Protein AF-A0A0F9DUK8-F1 (afdb_monomer)

Organism: NCBI:txid412755

Mean predicted aligned error: 11.49 Å

Solvent-accessible surface area (backbone atoms only — not comparable to full-atom values): 6326 Å² total; per-residue (Å²): 57,40,15,34,32,74,49,80,81,41,42,80,87,52,51,56,46,82,70,63,96,79,65,86,68,93,82,86,84,86,86,75,95,70,60,65,75,40,59,35,22,39,22,45,37,51,73,59,97,92,47,76,50,72,58,67,83,45,74,51,50,32,79,60,67,91,67,79,74,72,70,61,69,75,46,75,56,90,94,33,45,34,36,32,43,96,87,67,51,81,45,69,56,88,76,82,92,127

Structure (mmCIF, N/CA/C/O backbone):
data_AF-A0A0F9DUK8-F1
#
_entry.id   AF-A0A0F9DUK8-F1
#
loop_
_atom_site.group_PDB
_atom_site.id
_atom_site.type_symbol
_atom_site.label_atom_id
_atom_site.label_alt_id
_atom_site.label_comp_id
_atom_site.label_asym_id
_atom_site.label_entity_id
_atom_site.label_seq_id
_atom_site.pdbx_PDB_ins_code
_atom_site.Cartn_x
_atom_site.Cartn_y
_atom_site.Cartn_z
_atom_site.occupancy
_atom_site.B_iso_or_equiv
_atom_site.auth_seq_id
_atom_site.auth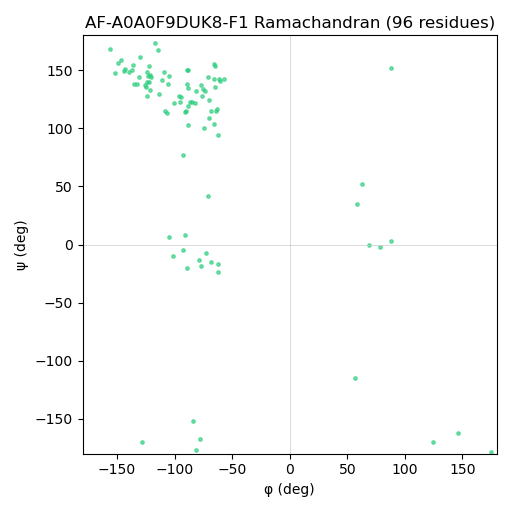_comp_id
_atom_site.auth_asym_id
_atom_site.auth_atom_id
_atom_site.pdbx_PDB_model_num
ATOM 1 N N . GLY A 1 1 ? 10.490 -0.827 -7.020 1.00 89.94 1 GLY A N 1
ATOM 2 C CA . GLY A 1 1 ? 9.399 0.131 -6.783 1.00 89.94 1 GLY A CA 1
ATOM 3 C C . GLY A 1 1 ? 8.195 -0.566 -6.190 1.00 89.94 1 GLY A C 1
ATOM 4 O O . GLY A 1 1 ? 8.326 -1.658 -5.639 1.00 89.94 1 GLY A O 1
ATOM 5 N N . HIS A 1 2 ? 7.019 0.037 -6.321 1.00 93.62 2 HIS A N 1
ATOM 6 C CA . HIS A 1 2 ? 5.751 -0.581 -5.930 1.00 93.62 2 HIS A CA 1
ATOM 7 C C . HIS A 1 2 ? 4.645 -0.269 -6.947 1.00 93.62 2 HIS A C 1
ATOM 9 O O . HIS A 1 2 ? 4.667 0.779 -7.592 1.00 93.62 2 HIS A O 1
ATOM 15 N N . ALA A 1 3 ? 3.710 -1.203 -7.110 1.00 96.06 3 ALA A N 1
ATOM 16 C CA . ALA A 1 3 ? 2.555 -1.104 -7.999 1.00 96.06 3 ALA A CA 1
ATOM 17 C C . ALA A 1 3 ? 1.262 -1.303 -7.204 1.00 96.06 3 ALA A C 1
ATOM 19 O O . ALA A 1 3 ? 1.249 -2.095 -6.257 1.00 96.06 3 ALA A O 1
ATOM 20 N N . TRP A 1 4 ? 0.189 -0.603 -7.574 1.00 97.12 4 TRP A N 1
ATOM 21 C CA . TRP A 1 4 ? -1.102 -0.679 -6.896 1.00 97.12 4 TRP A CA 1
ATOM 22 C C . TRP A 1 4 ? -2.306 -0.578 -7.842 1.00 97.12 4 TRP A C 1
ATOM 24 O O . TRP A 1 4 ? -2.278 0.090 -8.876 1.00 97.12 4 TRP A O 1
ATOM 34 N N . ASN A 1 5 ? -3.397 -1.244 -7.460 1.00 96.94 5 ASN A N 1
ATOM 35 C CA . ASN A 1 5 ? -4.668 -1.261 -8.188 1.00 96.94 5 ASN A CA 1
ATOM 36 C C . ASN A 1 5 ? -5.825 -1.587 -7.218 1.00 96.94 5 ASN A C 1
ATOM 38 O O . ASN A 1 5 ? -5.595 -1.987 -6.080 1.00 96.94 5 ASN A O 1
ATOM 42 N N . THR A 1 6 ? -7.076 -1.411 -7.634 1.00 96.62 6 THR A N 1
ATOM 43 C CA . THR A 1 6 ? -8.259 -1.919 -6.919 1.00 96.62 6 THR A CA 1
ATOM 44 C C . THR A 1 6 ? -8.462 -3.423 -7.137 1.00 96.62 6 THR A C 1
ATOM 46 O O . THR A 1 6 ? -9.124 -4.074 -6.331 1.00 96.62 6 THR A O 1
ATOM 49 N N . ALA A 1 7 ? -7.851 -3.997 -8.179 1.00 97.06 7 ALA A N 1
ATOM 50 C CA . ALA A 1 7 ? -7.775 -5.439 -8.401 1.00 97.06 7 ALA A CA 1
ATOM 51 C C . ALA A 1 7 ? -6.540 -6.066 -7.727 1.00 97.06 7 ALA A C 1
ATOM 53 O O . ALA A 1 7 ? -5.492 -5.431 -7.599 1.00 97.06 7 ALA A O 1
ATOM 54 N N . ILE A 1 8 ? -6.657 -7.336 -7.323 1.00 96.12 8 ILE A N 1
ATOM 55 C CA . ILE A 1 8 ? -5.530 -8.123 -6.802 1.00 96.12 8 ILE A CA 1
ATOM 56 C C . ILE A 1 8 ? -4.473 -8.350 -7.893 1.00 96.12 8 ILE A C 1
ATOM 58 O O . ILE A 1 8 ? -4.800 -8.414 -9.075 1.00 96.12 8 ILE A O 1
ATOM 62 N N . ASN A 1 9 ? -3.217 -8.551 -7.489 1.00 95.75 9 ASN A N 1
ATOM 63 C CA . ASN A 1 9 ? -2.068 -8.733 -8.378 1.00 95.75 9 ASN A CA 1
ATOM 64 C C . ASN A 1 9 ? -1.752 -7.521 -9.275 1.00 95.75 9 ASN A C 1
ATOM 66 O O . ASN A 1 9 ? -1.569 -7.718 -10.476 1.00 95.75 9 ASN A O 1
ATOM 70 N N . PRO A 1 10 ? -1.612 -6.298 -8.724 1.00 96.81 10 PRO A N 1
ATOM 71 C CA . PRO A 1 10 ? -1.189 -5.150 -9.520 1.00 96.81 10 PRO A CA 1
ATOM 72 C C . PRO A 1 10 ? 0.159 -5.404 -10.208 1.00 96.81 10 PRO A C 1
ATOM 74 O O . PRO A 1 10 ? 1.062 -6.025 -9.629 1.00 96.81 10 PRO A O 1
ATOM 77 N N . LEU A 1 11 ? 0.281 -4.908 -11.437 1.00 96.56 11 LEU A N 1
ATOM 78 C CA . LEU A 1 11 ? 1.465 -4.995 -12.288 1.00 96.56 11 LEU A CA 1
ATOM 79 C C . LEU A 1 11 ? 2.067 -3.606 -12.525 1.00 96.56 11 LEU A C 1
ATOM 81 O O . LEU A 1 11 ? 1.436 -2.581 -12.284 1.00 96.56 11 LEU A O 1
ATOM 85 N N . THR A 1 12 ? 3.286 -3.548 -13.057 1.00 94.81 12 THR A N 1
ATOM 86 C CA . THR A 1 12 ? 3.930 -2.276 -13.433 1.00 94.81 12 THR A CA 1
ATOM 87 C C . THR A 1 12 ? 3.181 -1.506 -14.527 1.00 94.81 12 THR A C 1
ATOM 89 O O . THR A 1 12 ? 3.429 -0.316 -14.689 1.00 94.81 12 THR A O 1
ATOM 92 N N . SER A 1 13 ? 2.272 -2.157 -15.264 1.00 95.12 13 SER A N 1
ATOM 93 C CA . SER A 1 13 ? 1.377 -1.529 -16.248 1.00 95.12 13 SER A CA 1
ATOM 94 C C . SER A 1 13 ? 0.164 -0.820 -15.635 1.00 95.12 13 SER A C 1
ATOM 96 O O . SER A 1 13 ? -0.527 -0.098 -16.349 1.00 95.12 13 SER A O 1
ATOM 98 N N . ASP A 1 14 ? -0.120 -1.051 -14.350 1.00 94.69 14 ASP A N 1
ATOM 99 C CA . ASP A 1 14 ? -1.138 -0.319 -13.597 1.00 94.69 14 ASP A CA 1
ATOM 100 C C . ASP A 1 14 ? -0.544 0.992 -13.048 1.00 94.69 14 ASP A C 1
ATOM 102 O O . ASP A 1 14 ? 0.416 1.550 -13.586 1.00 94.69 14 ASP A O 1
ATOM 106 N N . ASN A 1 15 ? -1.076 1.487 -11.928 1.00 95.44 15 ASN A N 1
ATOM 107 C CA . ASN A 1 15 ? -0.413 2.553 -11.198 1.00 95.44 15 ASN A CA 1
ATOM 108 C C . ASN A 1 15 ? 0.852 1.998 -10.544 1.00 95.44 15 ASN A C 1
ATOM 110 O O . ASN A 1 15 ? 0.801 1.030 -9.782 1.00 95.44 15 ASN A O 1
ATOM 114 N N . SER A 1 16 ? 1.996 2.612 -10.827 1.00 94.56 16 SER A N 1
ATOM 115 C CA . SER A 1 16 ? 3.259 2.202 -10.235 1.00 94.56 16 SER A CA 1
ATOM 116 C C . SER A 1 16 ? 4.220 3.370 -10.072 1.00 94.56 16 SER A C 1
ATOM 118 O O . SER A 1 16 ? 4.130 4.390 -10.754 1.00 94.56 16 SER A O 1
ATOM 120 N N . VAL A 1 17 ? 5.147 3.211 -9.133 1.00 93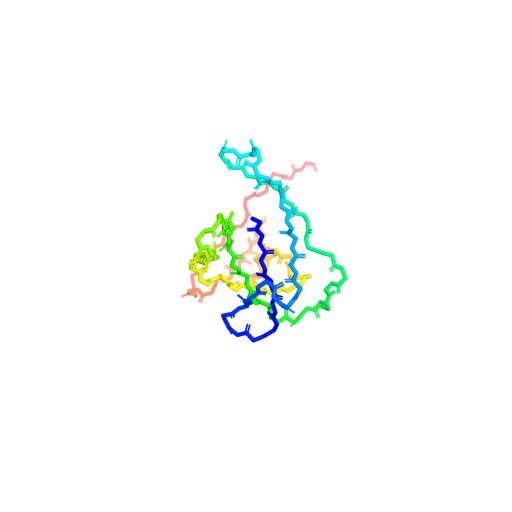.31 17 VAL A N 1
ATOM 121 C CA . VAL A 1 17 ? 6.280 4.112 -8.937 1.00 93.31 17 VAL A CA 1
ATOM 122 C C . VAL A 1 17 ? 7.545 3.283 -9.008 1.00 93.31 17 VAL A C 1
ATOM 124 O O . VAL A 1 17 ? 7.686 2.273 -8.305 1.00 93.31 17 VAL A O 1
ATOM 127 N N . ASP A 1 18 ? 8.467 3.716 -9.860 1.00 89.81 18 ASP A N 1
ATOM 128 C CA . ASP A 1 18 ? 9.848 3.275 -9.775 1.00 89.81 18 ASP A CA 1
ATOM 129 C C . ASP A 1 18 ? 10.566 4.114 -8.714 1.00 89.81 18 ASP A C 1
ATOM 131 O O . ASP A 1 18 ? 10.604 5.341 -8.776 1.00 89.81 18 ASP A O 1
ATOM 135 N N . ASN A 1 19 ? 11.105 3.430 -7.709 1.00 84.06 19 ASN A N 1
ATOM 136 C CA . ASN A 1 19 ? 11.870 4.047 -6.630 1.00 84.06 19 ASN A CA 1
ATOM 137 C C . ASN A 1 19 ? 13.377 4.097 -6.954 1.00 84.06 19 ASN A C 1
ATOM 139 O O . ASN A 1 19 ? 14.171 4.473 -6.096 1.00 84.06 19 ASN A O 1
ATOM 143 N N . GLY A 1 20 ? 13.758 3.747 -8.189 1.00 77.94 20 GLY A N 1
ATOM 144 C CA . GLY A 1 20 ? 15.117 3.791 -8.710 1.00 77.94 20 GLY A CA 1
ATOM 145 C C . GLY A 1 20 ? 15.907 2.509 -8.447 1.00 77.94 20 GLY A C 1
ATOM 146 O O . GLY A 1 20 ? 15.709 1.808 -7.456 1.00 77.94 20 GLY A O 1
ATOM 147 N N . ALA A 1 21 ? 16.863 2.226 -9.335 1.00 65.88 21 ALA A N 1
ATOM 148 C CA . ALA A 1 21 ? 17.702 1.024 -9.297 1.00 65.88 21 ALA A CA 1
ATOM 149 C C . ALA A 1 21 ? 18.772 1.021 -8.178 1.00 65.88 21 ALA A C 1
ATOM 151 O O . ALA A 1 21 ? 19.452 0.017 -7.986 1.00 65.88 21 ALA A O 1
ATOM 152 N N . GLY A 1 22 ? 18.951 2.137 -7.458 1.00 63.19 22 GLY A N 1
ATOM 153 C CA . GLY A 1 22 ?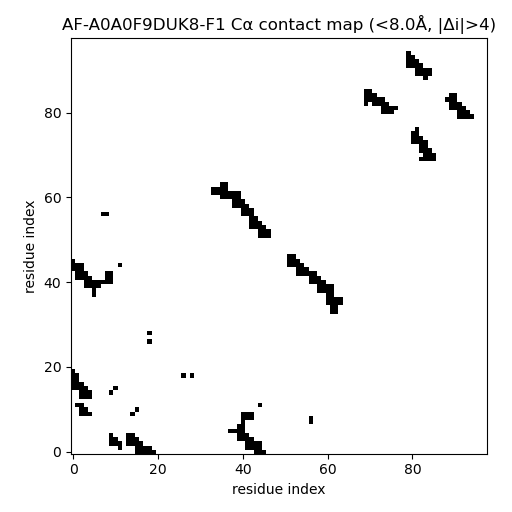 20.084 2.355 -6.548 1.00 63.19 22 GLY A CA 1
ATOM 154 C C . GLY A 1 22 ? 19.812 2.159 -5.053 1.00 63.19 22 GLY A C 1
ATOM 155 O O . GLY A 1 22 ? 20.759 2.140 -4.270 1.00 63.19 22 GLY A O 1
ATOM 156 N N . SER A 1 23 ? 18.559 2.011 -4.625 1.00 59.94 23 SER A N 1
ATOM 157 C CA . SER A 1 23 ? 18.235 1.860 -3.201 1.00 59.94 23 SER A CA 1
ATOM 158 C C . SER A 1 23 ? 18.181 0.386 -2.815 1.00 59.94 23 SER A C 1
ATOM 160 O O . SER A 1 23 ? 17.110 -0.195 -2.659 1.00 59.94 23 SER A O 1
ATOM 162 N N . LEU A 1 24 ? 19.352 -0.234 -2.655 1.00 70.00 24 LEU A N 1
ATOM 163 C CA . LEU A 1 24 ? 19.438 -1.478 -1.894 1.00 70.00 24 LEU A CA 1
ATOM 164 C C . LEU A 1 24 ? 19.056 -1.167 -0.440 1.00 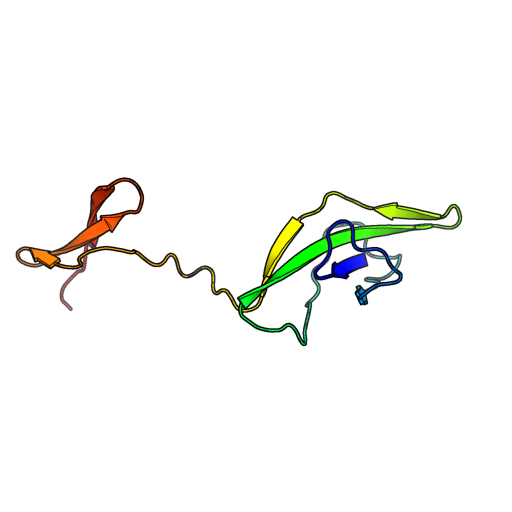70.00 24 LEU A C 1
ATOM 166 O O . LEU A 1 24 ? 19.743 -0.403 0.234 1.00 70.00 24 LEU A O 1
ATOM 170 N N . GLY A 1 25 ? 17.947 -1.740 0.024 1.00 74.56 25 GLY A N 1
ATOM 171 C CA . GLY A 1 25 ? 17.429 -1.541 1.376 1.00 74.56 25 GLY A CA 1
ATOM 172 C C . GLY A 1 25 ? 15.990 -1.038 1.397 1.00 74.56 25 GLY A C 1
ATOM 173 O O . GLY A 1 25 ? 15.285 -1.042 0.387 1.00 74.56 25 GLY A O 1
ATOM 174 N N . SER A 1 26 ? 15.536 -0.638 2.581 1.00 81.12 26 SER A N 1
ATOM 175 C CA . SER A 1 26 ? 14.191 -0.101 2.767 1.00 81.12 26 SER A CA 1
ATOM 176 C C . SER A 1 26 ? 14.028 1.217 2.015 1.00 81.12 26 SER A C 1
ATOM 178 O O . SER A 1 26 ? 14.875 2.104 2.105 1.00 81.12 26 SER A O 1
ATOM 180 N N . PHE A 1 27 ? 12.905 1.363 1.321 1.00 82.94 27 PHE A N 1
ATOM 181 C CA . PHE A 1 27 ? 12.488 2.615 0.706 1.00 82.94 27 PHE A CA 1
ATOM 182 C C . PHE A 1 27 ? 11.116 3.017 1.242 1.00 82.94 27 PHE A C 1
ATOM 184 O O . PHE A 1 27 ? 10.312 2.170 1.631 1.00 82.94 27 PHE A O 1
ATOM 191 N N . THR A 1 28 ? 10.850 4.319 1.220 1.00 86.69 28 THR A N 1
ATOM 192 C CA . THR A 1 28 ? 9.551 4.889 1.575 1.00 86.69 28 THR A CA 1
ATOM 193 C C . THR A 1 28 ? 9.063 5.734 0.413 1.00 86.69 28 THR A C 1
ATOM 195 O O . THR A 1 28 ? 9.821 6.514 -0.161 1.00 86.69 28 THR A O 1
ATOM 198 N N . SER A 1 29 ? 7.789 5.589 0.068 1.00 89.44 29 SER A N 1
ATOM 199 C CA . SER A 1 29 ? 7.151 6.370 -0.988 1.00 89.44 29 SER A CA 1
ATOM 200 C C . SER A 1 29 ? 5.664 6.521 -0.739 1.00 89.44 29 SER A C 1
ATOM 202 O O . SER A 1 29 ? 5.024 5.618 -0.204 1.00 89.44 29 SER A O 1
ATOM 204 N N . SER A 1 30 ? 5.127 7.663 -1.156 1.00 90.25 30 SER A N 1
ATOM 205 C CA . SER A 1 30 ? 3.716 7.996 -0.993 1.00 90.25 30 SER A CA 1
ATOM 206 C C . SER A 1 30 ? 2.894 7.520 -2.187 1.00 90.25 30 SER A C 1
ATOM 208 O O . SER A 1 30 ? 3.286 7.738 -3.332 1.00 90.25 30 SER A O 1
ATOM 210 N N . ILE A 1 31 ? 1.717 6.959 -1.909 1.00 91.44 31 ILE A N 1
ATOM 211 C CA . ILE A 1 31 ? 0.656 6.754 -2.896 1.00 91.44 31 ILE A CA 1
ATOM 212 C C . ILE A 1 31 ? -0.370 7.872 -2.696 1.00 91.44 31 ILE A C 1
ATOM 214 O O . ILE A 1 31 ? -0.904 8.038 -1.599 1.00 91.44 31 ILE A O 1
ATOM 218 N N . THR A 1 32 ? -0.621 8.666 -3.734 1.00 90.50 32 THR A N 1
ATOM 219 C CA . THR A 1 32 ? -1.505 9.841 -3.682 1.00 90.50 32 THR A CA 1
ATOM 220 C C . THR A 1 32 ? -2.714 9.673 -4.604 1.00 90.50 32 THR A C 1
ATOM 222 O O . THR A 1 32 ? -2.803 8.702 -5.352 1.00 90.50 32 THR A O 1
ATOM 225 N N . ASN A 1 33 ? -3.664 10.615 -4.537 1.00 89.81 33 ASN A N 1
ATOM 226 C CA . ASN A 1 33 ? -4.878 10.641 -5.370 1.00 89.81 33 ASN A CA 1
ATOM 227 C C . ASN A 1 33 ? -5.764 9.385 -5.245 1.00 89.81 33 ASN A C 1
ATOM 229 O O . ASN A 1 33 ? -6.386 8.951 -6.212 1.00 89.81 33 ASN A O 1
ATOM 233 N N . LEU A 1 34 ? -5.826 8.802 -4.046 1.00 93.62 34 LEU A N 1
ATOM 234 C CA . LEU A 1 34 ? -6.697 7.668 -3.748 1.00 93.62 34 LEU A CA 1
ATOM 235 C C . LEU A 1 34 ? -8.079 8.134 -3.287 1.00 93.62 34 LEU A C 1
ATOM 237 O O . LEU A 1 34 ? -8.218 9.173 -2.640 1.00 93.62 34 LEU A O 1
ATOM 241 N N . ILE A 1 35 ? -9.094 7.322 -3.572 1.00 93.31 35 ILE A N 1
ATOM 242 C CA . ILE A 1 35 ? -10.463 7.563 -3.112 1.00 93.31 35 ILE A CA 1
ATOM 243 C C . ILE A 1 35 ? -10.607 7.001 -1.695 1.00 93.31 35 ILE A C 1
ATOM 245 O O . ILE A 1 35 ? -10.364 5.816 -1.470 1.00 93.31 35 ILE A O 1
ATOM 249 N N . ALA A 1 36 ? -10.998 7.836 -0.731 1.00 90.94 36 ALA A N 1
ATOM 250 C CA . ALA A 1 36 ? -11.202 7.398 0.648 1.00 90.94 36 ALA A CA 1
ATOM 251 C C . ALA A 1 36 ? -12.294 6.314 0.747 1.00 90.94 36 ALA A C 1
ATOM 253 O O . ALA A 1 36 ? -13.311 6.383 0.060 1.00 90.94 36 ALA A O 1
ATOM 254 N N . GLY A 1 37 ? -12.081 5.309 1.599 1.00 87.88 37 GLY A N 1
ATOM 255 C CA . GLY A 1 37 ? -12.983 4.165 1.770 1.00 87.88 37 GLY A CA 1
ATOM 256 C C . GLY A 1 37 ? -12.879 3.094 0.678 1.00 87.88 37 GLY A C 1
ATOM 257 O O . GLY A 1 37 ? -13.536 2.062 0.784 1.00 87.88 37 GLY A O 1
ATOM 258 N N . GLN A 1 38 ? -12.041 3.286 -0.347 1.00 92.81 38 GLN A N 1
ATOM 259 C CA . GLN A 1 38 ? -11.790 2.279 -1.377 1.00 92.81 38 GLN A CA 1
ATOM 260 C C . GLN A 1 38 ? -10.644 1.347 -0.960 1.00 92.81 38 GLN A C 1
ATOM 262 O O . GLN A 1 38 ? -9.590 1.798 -0.503 1.00 92.81 38 GLN A O 1
ATOM 267 N N . GLN A 1 39 ? -10.841 0.040 -1.150 1.00 94.44 39 GLN A N 1
ATOM 268 C CA . GLN A 1 39 ? -9.785 -0.957 -0.986 1.00 94.44 39 GLN A CA 1
ATOM 269 C C . GLN A 1 39 ? -8.829 -0.917 -2.182 1.00 94.44 39 GLN A C 1
ATOM 271 O O . GLN A 1 39 ? -9.272 -0.935 -3.335 1.00 94.44 39 GLN A O 1
ATOM 276 N N . TYR A 1 40 ? -7.533 -0.922 -1.892 1.00 95.75 40 TYR A N 1
ATOM 277 C CA . TYR A 1 40 ? -6.454 -1.057 -2.863 1.00 95.75 40 TYR A CA 1
ATOM 278 C C . TYR A 1 40 ? -5.553 -2.229 -2.491 1.00 95.75 40 TYR A C 1
ATOM 280 O O . TYR A 1 40 ? -5.351 -2.530 -1.313 1.00 95.75 40 TYR A O 1
ATOM 288 N N . TRP A 1 41 ? -4.985 -2.856 -3.512 1.00 97.06 41 TRP A N 1
ATOM 289 C CA . TRP A 1 41 ? -3.929 -3.851 -3.426 1.00 97.06 41 TRP A CA 1
ATOM 290 C C . TRP A 1 41 ? -2.614 -3.222 -3.864 1.00 97.06 41 TRP A C 1
ATOM 292 O O . TRP A 1 41 ? -2.580 -2.491 -4.851 1.00 97.06 41 TRP A O 1
ATOM 302 N N . VAL A 1 42 ? -1.532 -3.514 -3.148 1.00 96.44 42 VAL A N 1
ATOM 303 C CA . VAL A 1 42 ? -0.178 -3.035 -3.432 1.00 96.44 42 VAL A CA 1
ATOM 304 C C . VAL A 1 42 ? 0.812 -4.194 -3.406 1.00 96.44 42 VAL A C 1
ATOM 306 O O . VAL A 1 42 ? 0.692 -5.125 -2.605 1.00 96.44 42 VAL A O 1
ATOM 309 N N . ARG A 1 43 ? 1.805 -4.136 -4.295 1.00 95.06 43 ARG A N 1
ATOM 310 C CA . ARG A 1 43 ? 2.923 -5.082 -4.363 1.00 95.06 43 ARG A CA 1
ATOM 311 C C . ARG A 1 43 ? 4.227 -4.331 -4.559 1.00 95.06 43 ARG A C 1
ATOM 313 O O . ARG A 1 43 ? 4.306 -3.423 -5.385 1.00 95.06 43 ARG A O 1
ATOM 320 N N . ALA A 1 44 ? 5.269 -4.755 -3.853 1.00 92.81 44 ALA A N 1
ATOM 321 C CA . ALA A 1 44 ? 6.631 -4.382 -4.214 1.00 92.81 44 ALA A CA 1
ATOM 322 C C . ALA A 1 44 ? 7.038 -5.109 -5.507 1.00 92.81 44 ALA A C 1
ATOM 324 O O . ALA A 1 44 ? 6.664 -6.267 -5.709 1.00 92.81 44 ALA A O 1
ATOM 325 N N . TYR A 1 45 ? 7.815 -4.448 -6.361 1.00 92.19 45 TYR A N 1
ATOM 326 C CA . TYR A 1 45 ? 8.395 -5.056 -7.557 1.00 92.19 45 TYR A CA 1
ATOM 327 C C . TYR A 1 45 ? 9.861 -4.654 -7.729 1.00 92.19 45 TYR A C 1
ATOM 329 O O . TYR A 1 45 ? 10.283 -3.578 -7.288 1.00 92.19 45 TYR A O 1
ATOM 337 N N . ALA A 1 46 ? 10.620 -5.499 -8.417 1.00 90.69 46 ALA A N 1
ATOM 338 C CA . ALA A 1 46 ? 11.977 -5.209 -8.861 1.00 90.69 46 ALA A CA 1
ATOM 339 C C . ALA A 1 46 ? 12.124 -5.594 -10.334 1.00 90.69 46 ALA A C 1
ATOM 341 O O . ALA A 1 46 ? 11.628 -6.642 -10.743 1.00 90.69 46 ALA A O 1
ATOM 342 N N . THR A 1 47 ? 12.807 -4.754 -11.111 1.00 89.31 47 THR A N 1
ATOM 343 C CA . THR A 1 47 ? 13.060 -4.981 -12.538 1.00 89.31 47 THR A CA 1
ATOM 344 C C . THR A 1 47 ? 14.561 -4.998 -12.789 1.00 89.31 47 THR A C 1
ATOM 346 O O . THR A 1 47 ? 15.278 -4.119 -12.312 1.00 89.31 47 THR A O 1
ATOM 349 N N . ASN A 1 4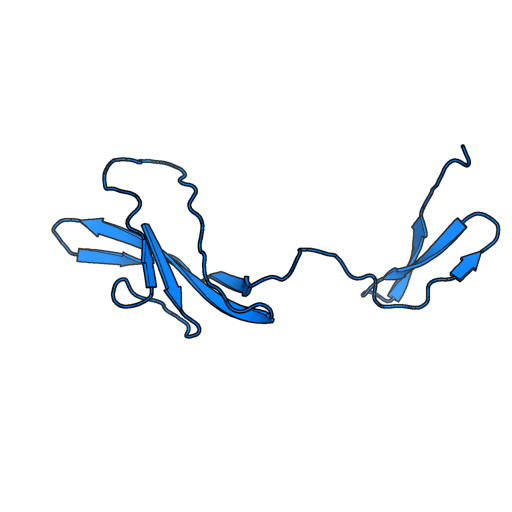8 ? 15.033 -5.992 -13.534 1.00 87.94 48 ASN A N 1
ATOM 350 C CA . ASN A 1 48 ? 16.393 -6.063 -14.061 1.00 87.94 48 ASN A CA 1
ATOM 351 C C . ASN A 1 48 ? 16.352 -6.334 -15.577 1.00 87.94 48 ASN A C 1
ATOM 353 O O . ASN A 1 48 ? 15.291 -6.269 -16.195 1.00 87.94 48 ASN A O 1
ATOM 357 N N . THR A 1 49 ? 17.504 -6.627 -16.183 1.00 90.25 49 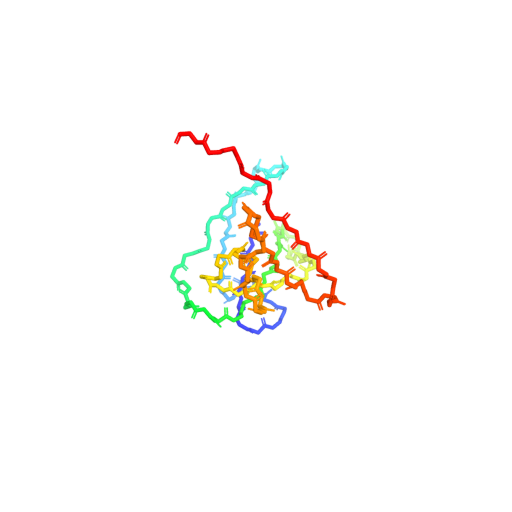THR A N 1
ATOM 358 C CA . THR A 1 49 ? 17.598 -6.926 -17.623 1.00 90.25 49 THR A CA 1
ATOM 359 C C . THR A 1 49 ? 16.818 -8.172 -18.045 1.00 90.25 49 THR A C 1
ATOM 361 O O . THR A 1 49 ? 16.437 -8.269 -19.206 1.00 90.25 49 THR A O 1
ATOM 364 N N . GLU A 1 50 ? 16.556 -9.096 -17.119 1.00 92.12 50 GLU A N 1
ATOM 365 C CA . GLU A 1 50 ? 15.857 -10.361 -17.375 1.00 92.12 50 GLU A CA 1
ATOM 366 C C . GLU A 1 50 ? 14.335 -10.241 -17.216 1.00 92.12 50 GLU A C 1
ATOM 368 O O . GLU A 1 50 ? 13.586 -11.067 -17.734 1.00 92.12 50 GLU A O 1
ATOM 373 N N . GLY A 1 51 ? 13.854 -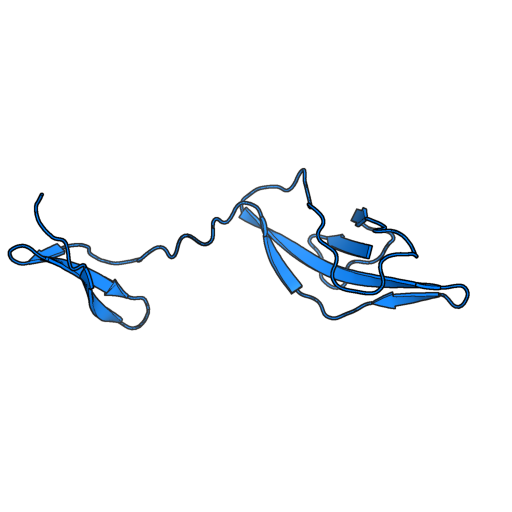9.223 -16.499 1.00 91.88 51 GLY A N 1
ATOM 374 C CA . GLY A 1 51 ? 12.428 -8.958 -16.344 1.00 91.88 51 GLY A CA 1
ATOM 375 C C . GLY A 1 51 ? 12.052 -8.372 -14.990 1.00 91.88 51 GLY A C 1
ATOM 376 O O . GLY A 1 51 ? 12.887 -7.849 -14.249 1.00 91.88 51 GLY A O 1
ATOM 377 N N . THR A 1 52 ? 10.759 -8.458 -14.674 1.00 93.19 52 THR A N 1
ATOM 378 C CA . THR A 1 52 ? 10.171 -7.919 -13.443 1.00 93.19 52 THR A CA 1
ATOM 379 C C . THR A 1 52 ? 9.671 -9.037 -12.542 1.00 93.19 52 THR A C 1
ATOM 381 O O . THR A 1 52 ? 8.883 -9.887 -12.957 1.00 93.19 52 THR A O 1
ATOM 384 N N . VAL A 1 53 ? 10.079 -8.991 -11.278 1.00 94.06 53 VAL A N 1
ATOM 385 C CA . VAL A 1 53 ? 9.581 -9.866 -10.216 1.00 94.06 53 VAL A CA 1
ATOM 386 C C . VAL A 1 53 ? 8.719 -9.075 -9.244 1.00 94.06 53 VAL A C 1
ATOM 388 O O . VAL A 1 53 ? 8.956 -7.891 -8.997 1.00 94.06 53 VAL A O 1
ATOM 391 N N . TYR A 1 54 ? 7.722 -9.746 -8.673 1.00 94.88 54 TYR A N 1
ATOM 392 C CA . TYR A 1 54 ? 6.736 -9.138 -7.788 1.00 94.88 54 TYR A CA 1
ATOM 393 C C . TYR A 1 54 ? 6.698 -9.854 -6.441 1.00 94.88 54 TYR A C 1
ATOM 395 O O . TYR A 1 54 ? 6.722 -11.083 -6.378 1.00 94.88 54 TYR A O 1
ATOM 403 N N . GLY A 1 55 ? 6.577 -9.078 -5.369 1.00 93.56 55 GLY A N 1
ATOM 404 C CA . GLY A 1 55 ? 6.382 -9.584 -4.017 1.00 93.56 55 GLY A CA 1
ATOM 405 C C . GLY A 1 55 ? 4.942 -10.023 -3.731 1.00 93.56 55 GLY A C 1
ATOM 406 O O . GLY A 1 55 ? 4.095 -10.144 -4.630 1.00 93.56 55 GLY A O 1
ATOM 407 N N . ALA A 1 56 ? 4.670 -10.240 -2.443 1.00 95.62 56 ALA A N 1
ATOM 408 C CA . ALA A 1 56 ? 3.342 -10.562 -1.931 1.00 95.62 56 ALA A CA 1
ATOM 409 C C . ALA A 1 56 ? 2.351 -9.401 -2.116 1.00 95.62 56 ALA A C 1
ATOM 411 O O . ALA A 1 56 ? 2.738 -8.234 -2.207 1.00 95.62 56 ALA A O 1
ATOM 412 N N . ASN A 1 57 ? 1.064 -9.746 -2.161 1.00 95.62 57 ASN A N 1
ATOM 413 C CA . ASN A 1 57 ? -0.028 -8.782 -2.173 1.00 95.62 57 ASN A CA 1
ATOM 414 C C . ASN A 1 57 ? -0.316 -8.298 -0.754 1.00 95.62 57 ASN A C 1
ATOM 416 O O . ASN A 1 57 ? -0.513 -9.109 0.148 1.00 95.62 57 ASN A O 1
ATOM 420 N N . TYR A 1 58 ? -0.426 -6.986 -0.598 1.00 95.44 58 TYR A N 1
ATOM 421 C CA . TYR A 1 58 ? -0.949 -6.351 0.604 1.00 95.44 58 TYR A CA 1
ATOM 422 C C . TYR 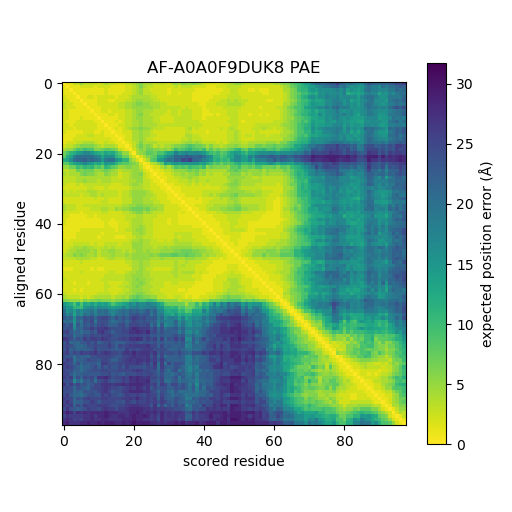A 1 58 ? -2.168 -5.520 0.232 1.00 95.44 58 TYR A C 1
ATOM 424 O O . TYR A 1 58 ? -2.191 -4.930 -0.845 1.00 95.44 58 TYR A O 1
ATOM 432 N N . SER A 1 59 ? -3.174 -5.459 1.103 1.00 93.75 59 SER A N 1
ATOM 433 C CA . SER A 1 59 ? -4.354 -4.623 0.880 1.00 93.75 59 SER A CA 1
ATOM 434 C C . SER A 1 59 ? -4.553 -3.618 1.998 1.00 93.75 59 SER A C 1
ATOM 436 O O . SER A 1 59 ? -4.311 -3.938 3.161 1.00 93.75 59 SER A O 1
ATOM 438 N N . PHE A 1 60 ? -5.065 -2.443 1.655 1.00 91.50 60 PHE A N 1
ATOM 439 C CA . PHE A 1 60 ? -5.452 -1.414 2.613 1.00 91.50 60 PHE A CA 1
ATOM 440 C C . PHE A 1 60 ? -6.668 -0.636 2.101 1.00 91.50 60 PHE A C 1
ATOM 442 O O . PHE A 1 60 ? -6.939 -0.616 0.900 1.00 91.50 60 PHE A O 1
ATOM 449 N N . PHE A 1 61 ? -7.389 0.019 3.011 1.00 91.62 61 PHE A N 1
ATOM 450 C CA . PHE A 1 61 ? -8.425 0.989 2.661 1.00 91.62 61 PHE A CA 1
ATOM 451 C C . PHE A 1 61 ? -7.833 2.394 2.678 1.00 91.62 61 PHE A C 1
ATOM 453 O O . PHE A 1 61 ? -7.293 2.842 3.692 1.00 91.62 61 PHE A O 1
ATOM 460 N N . ALA A 1 62 ? -7.920 3.099 1.554 1.00 91.38 62 ALA A N 1
ATOM 461 C CA . ALA A 1 62 ? -7.416 4.460 1.462 1.00 91.38 62 ALA A CA 1
ATOM 462 C C . ALA A 1 62 ? -8.219 5.403 2.367 1.00 91.38 62 ALA A C 1
ATOM 464 O O . ALA A 1 62 ? -9.432 5.266 2.510 1.00 91.38 62 ALA A O 1
ATOM 465 N N . GLY A 1 63 ? -7.544 6.365 2.997 1.00 82.44 63 GLY A N 1
ATOM 466 C CA . GLY A 1 63 ? -8.188 7.328 3.895 1.00 82.44 63 GLY A CA 1
ATOM 467 C C . GLY A 1 63 ? -8.719 6.735 5.206 1.00 82.44 63 GLY A C 1
ATOM 468 O O . GLY A 1 63 ? -9.221 7.493 6.032 1.00 82.44 63 GLY A O 1
ATOM 469 N N . SER A 1 64 ? -8.580 5.423 5.437 1.00 75.81 64 SER A N 1
ATOM 470 C CA . SER A 1 64 ? -8.790 4.867 6.768 1.00 75.81 64 SER A CA 1
ATOM 471 C C . SER A 1 64 ? -7.639 5.337 7.643 1.00 75.81 64 SER A C 1
ATOM 473 O O . SER A 1 64 ? -6.497 4.904 7.486 1.00 75.81 64 SER A O 1
ATOM 475 N N . LEU A 1 65 ? -7.928 6.239 8.575 1.00 62.22 65 LEU A N 1
ATOM 476 C CA . LEU A 1 65 ? -7.065 6.381 9.734 1.00 62.22 65 LEU A CA 1
ATOM 477 C C . LEU A 1 65 ? -7.104 5.031 10.461 1.00 62.22 65 LEU A C 1
ATOM 479 O O . LEU A 1 65 ? -8.161 4.401 10.535 1.00 62.22 65 LEU A O 1
ATOM 483 N N . ASN A 1 66 ? -5.983 4.581 11.023 1.00 56.56 66 ASN A N 1
ATOM 484 C CA . ASN A 1 66 ? -5.967 3.447 11.958 1.00 56.56 66 ASN A CA 1
ATOM 485 C C . ASN A 1 66 ? -6.616 3.854 13.296 1.00 56.56 66 ASN A C 1
ATOM 487 O O . ASN A 1 66 ? -6.101 3.563 14.374 1.00 56.56 66 ASN A O 1
ATOM 491 N N . THR A 1 67 ? -7.720 4.599 13.240 1.00 49.56 67 THR A N 1
ATOM 492 C CA . THR A 1 67 ? -8.587 4.850 14.372 1.00 49.56 67 THR A CA 1
ATOM 493 C C . THR A 1 67 ? -9.190 3.512 14.733 1.00 49.56 67 THR A C 1
ATOM 495 O O . THR A 1 67 ? -10.077 3.016 14.040 1.00 49.56 67 THR A O 1
ATOM 498 N N . GLN A 1 68 ? -8.685 2.920 15.810 1.00 58.38 68 GLN A N 1
ATOM 499 C CA . GLN A 1 68 ? -9.387 1.849 16.493 1.00 58.38 68 GLN A CA 1
ATOM 500 C C . GLN A 1 68 ? -10.697 2.454 16.994 1.00 58.38 68 GLN A C 1
ATOM 502 O O . GLN A 1 68 ? -10.729 3.139 18.016 1.00 58.38 68 GLN A O 1
ATOM 507 N N . GLN A 1 69 ? -11.762 2.304 16.211 1.00 58.38 69 GLN A N 1
ATOM 508 C CA . GLN A 1 69 ? -13.089 2.652 16.677 1.00 58.38 69 GLN A CA 1
ATOM 509 C C . GLN A 1 69 ? -13.442 1.635 17.752 1.00 58.38 69 GLN A C 1
ATOM 511 O O . GLN A 1 69 ? -13.552 0.442 17.480 1.00 58.38 69 GLN A O 1
ATOM 516 N N . ILE A 1 70 ? -13.587 2.105 18.985 1.00 62.47 70 ILE A N 1
ATOM 517 C CA . ILE A 1 70 ? -14.231 1.308 20.016 1.00 62.47 70 ILE A CA 1
ATOM 518 C C . ILE A 1 70 ? -15.720 1.342 19.675 1.00 62.47 70 ILE A C 1
ATOM 520 O O . ILE A 1 70 ? -16.387 2.357 19.874 1.00 62.47 70 ILE A O 1
ATOM 524 N N . GLN A 1 71 ? -16.213 0.275 19.052 1.00 54.72 71 GLN A N 1
ATOM 525 C CA . GLN A 1 71 ? -17.617 0.144 18.693 1.00 54.72 71 GLN A CA 1
ATOM 526 C C . GLN A 1 71 ? -18.354 -0.480 19.880 1.00 54.72 71 GLN A C 1
ATOM 528 O O . GLN A 1 71 ? -18.248 -1.677 20.115 1.00 54.72 71 GLN A O 1
ATOM 533 N N . GLY A 1 72 ? -19.078 0.335 20.646 1.00 60.78 72 GLY A N 1
ATOM 534 C CA . GLY A 1 72 ? -19.805 -0.133 21.823 1.00 60.78 72 GLY A CA 1
ATOM 535 C C . GLY A 1 72 ? -20.464 0.998 22.605 1.00 60.78 72 GLY A C 1
ATOM 536 O O . GLY A 1 72 ? -20.383 2.169 22.228 1.00 60.78 72 GLY A O 1
ATOM 537 N N . ASN A 1 73 ? -21.118 0.632 23.705 1.00 70.62 73 ASN A N 1
ATOM 538 C CA . ASN A 1 73 ? -21.629 1.599 24.664 1.00 70.62 73 ASN A CA 1
ATOM 539 C C . ASN A 1 73 ? -20.458 2.182 25.450 1.00 70.62 73 ASN A C 1
ATOM 541 O O . ASN A 1 73 ? -19.596 1.458 25.949 1.00 70.62 73 ASN A O 1
ATOM 545 N N . PHE A 1 74 ? -20.447 3.502 25.549 1.00 68.69 74 PHE A N 1
ATOM 546 C CA . PHE A 1 74 ? -19.502 4.228 26.368 1.00 68.69 74 PHE A CA 1
ATOM 547 C C . PHE A 1 74 ? -20.252 4.749 27.578 1.00 68.69 74 PHE A C 1
ATOM 549 O O . PHE A 1 74 ? -21.141 5.593 27.448 1.00 68.69 74 PHE A O 1
ATOM 556 N N . GLU A 1 75 ? -19.912 4.224 28.745 1.00 74.44 75 GLU A N 1
ATOM 557 C CA . GLU A 1 75 ? -20.568 4.593 29.990 1.00 74.44 75 GLU A CA 1
ATOM 558 C C . GLU A 1 75 ? -19.531 5.135 30.965 1.00 74.44 75 GLU A C 1
ATOM 560 O O . GLU A 1 75 ? -18.398 4.661 31.048 1.00 74.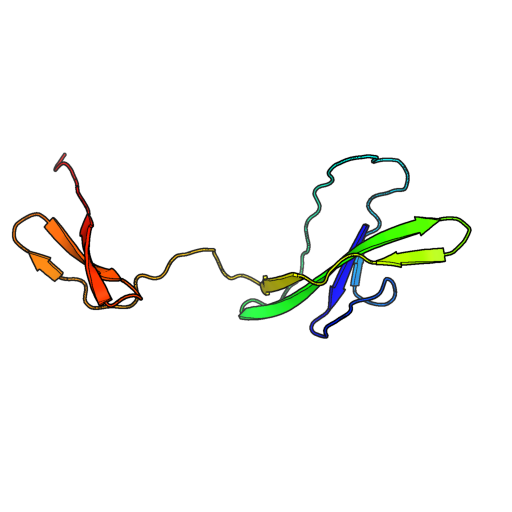44 75 GLU A O 1
ATOM 565 N N . VAL A 1 76 ? -19.912 6.180 31.693 1.00 70.06 76 VAL A N 1
ATOM 566 C CA . VAL A 1 76 ? -19.108 6.681 32.804 1.00 70.06 76 VAL A CA 1
ATOM 567 C C . VAL A 1 76 ? -19.588 5.959 34.053 1.00 70.06 76 VAL A C 1
ATOM 569 O O . VAL A 1 76 ? -20.725 6.153 34.484 1.00 70.06 76 VAL A O 1
ATOM 572 N N . VAL A 1 77 ? -18.722 5.138 34.641 1.00 71.94 77 VAL A N 1
ATOM 573 C CA . VAL A 1 77 ? -18.974 4.473 35.919 1.00 71.94 77 VAL A CA 1
ATOM 574 C C . VAL A 1 77 ? -18.083 5.138 36.959 1.00 71.94 77 VAL A C 1
ATOM 576 O O . VAL A 1 77 ? -16.855 5.082 36.895 1.00 71.94 77 VAL A O 1
ATOM 579 N N . GLN A 1 78 ? -18.708 5.808 37.928 1.00 77.56 78 GLN A N 1
ATOM 580 C CA . GLN A 1 78 ? -18.011 6.660 38.899 1.00 77.56 78 GLN A CA 1
ATOM 581 C C . GLN A 1 78 ? -17.188 7.762 38.202 1.00 77.56 78 GLN A C 1
ATOM 583 O O . GLN A 1 78 ? -17.759 8.646 37.571 1.00 77.56 78 GLN A O 1
ATOM 588 N N . THR A 1 79 ? -15.859 7.730 38.330 1.00 74.12 79 THR A N 1
ATOM 589 C CA . THR A 1 79 ? -14.914 8.671 37.705 1.00 74.12 79 THR A CA 1
ATOM 590 C C . THR A 1 79 ? -14.177 8.061 36.515 1.00 74.12 79 THR A C 1
ATOM 592 O O . THR A 1 79 ? -13.250 8.671 35.984 1.00 74.12 79 THR A O 1
ATOM 595 N N . ARG A 1 80 ? -14.555 6.843 36.112 1.00 78.12 80 ARG A N 1
ATOM 596 C CA . ARG A 1 80 ? -13.889 6.087 35.060 1.00 78.12 80 ARG A CA 1
ATOM 597 C C . ARG A 1 80 ? -14.790 5.980 33.852 1.00 78.12 80 ARG A C 1
ATOM 599 O O . ARG A 1 80 ? -15.999 5.791 33.937 1.00 78.12 80 ARG A O 1
ATOM 606 N N . LEU A 1 81 ? -14.153 6.085 32.709 1.00 81.31 81 LEU A N 1
ATOM 607 C CA . LEU A 1 81 ? -14.760 5.868 31.419 1.00 81.31 81 LEU A CA 1
ATOM 608 C C . LEU A 1 81 ? -14.618 4.384 31.101 1.00 81.31 81 LEU A C 1
ATOM 610 O O . LEU A 1 81 ? -13.494 3.888 31.049 1.00 81.31 81 LEU A O 1
ATOM 614 N N . HIS A 1 82 ? -15.737 3.689 30.936 1.00 80.19 82 HIS A N 1
ATOM 615 C CA . HIS A 1 82 ? -15.797 2.269 30.615 1.00 80.19 82 HIS A CA 1
ATOM 616 C C . HIS A 1 82 ? -16.179 2.092 29.141 1.00 80.19 82 HIS A C 1
ATOM 618 O O . HIS A 1 82 ? -16.952 2.875 28.582 1.00 80.19 82 HIS A O 1
ATOM 624 N N . TYR A 1 83 ? -15.626 1.067 28.501 1.00 76.69 83 TYR A N 1
ATOM 625 C CA . TYR A 1 83 ? -15.980 0.664 27.150 1.00 76.69 83 TYR A CA 1
ATOM 626 C C . TYR A 1 83 ? -15.948 -0.853 27.003 1.00 76.69 83 TYR A C 1
ATOM 628 O O . TYR A 1 83 ? -15.164 -1.535 27.660 1.00 76.69 83 TYR A O 1
ATOM 636 N N . ILE A 1 84 ? -16.780 -1.366 26.103 1.00 75.44 84 ILE A N 1
ATOM 637 C CA . ILE A 1 84 ? -16.730 -2.759 25.663 1.00 75.44 84 ILE A CA 1
ATOM 638 C C . ILE A 1 84 ? -15.918 -2.811 24.369 1.00 75.44 84 ILE A C 1
ATOM 640 O O . ILE A 1 84 ? -16.166 -2.022 23.454 1.00 75.44 84 ILE A O 1
ATOM 644 N N . ASP A 1 85 ? -14.908 -3.672 24.308 1.00 70.62 85 ASP A N 1
ATOM 645 C CA . ASP A 1 85 ? -14.122 -3.869 23.091 1.00 70.62 85 ASP A CA 1
ATOM 646 C C . ASP A 1 85 ? -14.824 -4.816 22.091 1.00 70.62 85 ASP A C 1
ATOM 648 O O . ASP A 1 85 ? -15.944 -5.282 22.303 1.00 70.62 85 ASP A O 1
ATOM 652 N N . ALA A 1 86 ? -14.158 -5.107 20.971 1.00 62.31 86 ALA A N 1
ATOM 653 C CA . ALA A 1 86 ? -14.687 -6.011 19.951 1.00 62.31 86 ALA A CA 1
ATOM 654 C C . ALA A 1 86 ? -14.767 -7.487 20.398 1.00 62.31 86 ALA A C 1
ATOM 656 O O . ALA A 1 86 ? -15.429 -8.275 19.723 1.00 62.31 86 ALA A O 1
ATOM 657 N N . ASP A 1 87 ? -14.097 -7.872 21.492 1.00 77.75 87 ASP A N 1
ATOM 658 C CA . ASP A 1 87 ? -14.153 -9.221 22.068 1.00 77.75 87 ASP A CA 1
ATOM 659 C C . ASP A 1 87 ? -15.237 -9.361 23.158 1.00 77.75 87 ASP A C 1
ATOM 661 O O . ASP A 1 87 ? -15.549 -10.472 23.596 1.00 77.75 87 ASP A O 1
ATOM 665 N N . GLY A 1 88 ? -15.894 -8.249 23.503 1.00 73.31 88 GLY A N 1
ATOM 666 C CA . GLY A 1 88 ? -16.956 -8.189 24.498 1.00 73.31 88 GLY A CA 1
ATOM 667 C C . GLY A 1 88 ? -16.441 -7.958 25.918 1.00 73.31 88 GLY A C 1
ATOM 668 O O . GLY A 1 88 ? -17.253 -7.938 26.846 1.00 73.31 88 GLY A O 1
ATOM 669 N N . ALA A 1 89 ? -15.132 -7.777 26.116 1.00 76.12 89 ALA A N 1
ATOM 670 C CA . ALA A 1 89 ? -14.574 -7.459 27.417 1.00 76.12 89 ALA A CA 1
ATOM 671 C C . ALA A 1 89 ? -14.790 -5.988 27.781 1.00 76.12 89 ALA A C 1
ATOM 673 O O . ALA A 1 89 ? -14.568 -5.066 26.992 1.00 76.12 89 ALA A O 1
ATOM 674 N N . GLU A 1 90 ? -15.168 -5.775 29.039 1.00 82.12 90 GLU A N 1
ATOM 675 C CA . GLU A 1 90 ? -15.206 -4.454 29.644 1.00 82.12 90 GLU A CA 1
ATOM 676 C C . GLU A 1 90 ? -13.790 -3.986 29.987 1.00 82.12 90 GLU A C 1
ATOM 678 O O . GLU A 1 90 ? -13.014 -4.662 30.669 1.00 82.12 90 GLU A O 1
ATOM 683 N N . ARG A 1 91 ? -13.457 -2.787 29.524 1.00 82.19 91 ARG A N 1
ATOM 684 C CA . ARG A 1 91 ? -12.209 -2.085 29.806 1.00 82.19 91 ARG A CA 1
ATOM 685 C C . ARG A 1 91 ? -12.527 -0.670 30.250 1.00 82.19 91 ARG A C 1
ATOM 687 O O . ARG A 1 91 ? -13.606 -0.151 29.991 1.00 82.19 91 ARG A O 1
ATOM 694 N N . TRP A 1 92 ? -11.575 -0.021 30.904 1.00 78.94 92 TRP A N 1
ATOM 695 C CA . TRP A 1 92 ? -11.743 1.356 31.351 1.00 78.94 92 TRP A CA 1
ATOM 696 C C . TRP A 1 92 ? -10.491 2.183 31.078 1.00 78.94 92 TRP A C 1
ATOM 698 O O . TRP A 1 92 ? -9.378 1.658 31.021 1.00 78.94 92 TRP A O 1
ATOM 708 N N . MET A 1 93 ? -10.687 3.480 30.854 1.00 79.56 93 MET A N 1
ATOM 709 C CA . MET A 1 93 ? -9.606 4.443 30.669 1.00 79.56 93 MET A CA 1
ATOM 710 C C . MET A 1 93 ? -9.280 5.100 32.007 1.00 79.56 93 MET A C 1
ATOM 712 O O . MET A 1 93 ? -10.160 5.626 32.693 1.00 79.56 93 MET A O 1
ATOM 716 N N . GLU A 1 94 ? -8.004 5.061 32.374 1.00 74.75 94 GLU A N 1
ATOM 717 C CA . GLU A 1 94 ? -7.476 5.692 33.576 1.00 74.75 94 GLU A CA 1
ATOM 718 C C . GLU A 1 94 ? -7.044 7.124 33.232 1.00 74.75 94 GLU A C 1
ATOM 720 O O . GLU A 1 94 ? -6.159 7.331 32.403 1.00 74.75 94 GLU A O 1
ATOM 725 N N . GLY A 1 95 ? -7.707 8.122 33.819 1.00 62.12 95 GLY A N 1
ATOM 726 C CA . GLY A 1 95 ? -7.372 9.535 33.648 1.00 62.12 95 GLY A CA 1
ATOM 727 C C . GLY A 1 95 ? -7.151 10.207 34.998 1.00 62.12 95 GLY A C 1
ATOM 728 O O . GLY A 1 95 ? -7.916 9.985 35.935 1.00 62.12 95 GLY A O 1
ATOM 729 N N . THR A 1 96 ? -6.116 11.039 35.101 1.00 58.03 96 THR A N 1
ATOM 730 C CA . THR A 1 96 ? -5.924 11.936 36.247 1.00 58.03 96 THR A CA 1
ATOM 731 C C . THR A 1 96 ? -6.695 13.222 35.976 1.00 58.03 96 THR A C 1
ATOM 733 O O . THR A 1 96 ? -6.459 13.868 34.955 1.00 58.03 96 THR A O 1
ATOM 736 N N . LEU A 1 97 ? -7.615 13.594 36.870 1.00 53.34 97 LEU A N 1
ATOM 737 C CA . LEU A 1 97 ? -8.252 14.911 36.834 1.00 53.34 97 LEU A CA 1
ATOM 738 C C . LEU A 1 97 ? -7.154 15.965 37.072 1.00 53.34 97 LEU A C 1
ATOM 740 O O . LEU A 1 97 ? -6.517 15.941 38.127 1.00 53.34 97 LEU A O 1
ATOM 744 N N . VAL A 1 98 ? -6.897 16.824 36.085 1.00 60.25 98 VAL A N 1
ATOM 745 C CA . VAL A 1 98 ? -6.035 18.015 36.215 1.00 60.25 98 VAL A CA 1
ATOM 746 C C . VAL A 1 98 ? -6.865 19.243 36.534 1.00 60.25 98 VAL A C 1
ATOM 748 O O . VAL A 1 98 ? -7.977 19.357 35.971 1.00 60.25 98 VAL A O 1
#

Secondary structure (DSSP, 8-state):
-EEEESSSS--TTSEEE---TT--S-------SPPTT-EEEEEEEEEETTEEEE---EEEETT--------S-EEEETTEEEEE-TTS-EEEE-----

Radius of gyration: 21.06 Å; Cα contacts (8 Å, |Δi|>4): 150; chains: 1; bounding box: 42×29×56 Å

Sequence (98 aa):
GHAWNTAINPLTSDNSVDNGAGSLGSFTSSITNLIAGQQYWVRAYATNTEGTVYGANYSFFAGSLNTQQIQGNFEVVQTRLHYIDADGAERWMEGTLV

Foldseek 3Di:
DKAKDLDPPGDPVHDDDDPDPPDPDDDDDDDDPDDAQRKMKMWDWDADPVGIDIDDIDIDGPPDDPPQPQPADWDDDPPWIWGQHPVRDIDTDDDDDD

Nearest PDB structures (foldseek):
  8jj5-assembly1_B  TM=7.147E-01  e=4.687E+00  Sus scrofa
  7y8i-assembly1_A  TM=7.502E-01  e=4.970E+00  Chelicerata
  5fuc-assembly2_C  TM=4.401E-01  e=2.059E+00  Homo sapiens

pLDDT: mean 82.81, std 13.16, range [49.56, 97.12]